Protein AF-A0A3D6DFQ7-F1 (afdb_monomer_lite)

pLDDT: mean 91.02, std 12.7, range [39.0, 98.69]

Structure (mmCIF, N/CA/C/O backbone):
data_AF-A0A3D6DFQ7-F1
#
_entry.id   AF-A0A3D6DFQ7-F1
#
loop_
_atom_site.group_PDB
_atom_site.id
_atom_site.type_symbol
_atom_site.label_atom_id
_atom_site.label_alt_id
_atom_site.label_comp_id
_atom_site.label_asym_id
_atom_site.label_entity_id
_atom_site.label_seq_id
_atom_site.pdbx_PDB_ins_code
_atom_site.Cartn_x
_atom_site.Cartn_y
_atom_site.Cartn_z
_atom_site.occupancy
_atom_site.B_iso_or_equiv
_atom_site.auth_seq_id
_atom_site.auth_comp_id
_atom_site.auth_asym_id
_atom_site.auth_atom_id
_atom_site.pdbx_PDB_model_num
ATOM 1 N N . MET A 1 1 ? 18.959 9.834 9.303 1.00 39.00 1 MET A N 1
ATOM 2 C CA . MET A 1 1 ? 19.057 8.669 8.407 1.00 39.00 1 MET A CA 1
ATOM 3 C C . MET A 1 1 ? 17.704 8.611 7.756 1.00 39.00 1 MET A C 1
ATOM 5 O O . MET A 1 1 ? 16.744 8.328 8.457 1.00 39.00 1 MET A O 1
ATOM 9 N N . ASP A 1 2 ? 17.632 9.107 6.528 1.00 42.81 2 ASP A N 1
ATOM 10 C CA . ASP A 1 2 ? 16.373 9.367 5.839 1.00 42.81 2 ASP A CA 1
ATOM 11 C C . ASP A 1 2 ? 15.596 8.058 5.672 1.00 42.81 2 ASP A C 1
ATOM 13 O O . ASP A 1 2 ? 16.162 7.047 5.250 1.00 42.81 2 ASP A O 1
ATOM 17 N N . GLY A 1 3 ? 14.329 8.071 6.088 1.00 53.75 3 GLY A N 1
ATOM 18 C CA . GLY A 1 3 ? 13.369 7.014 5.799 1.00 53.75 3 GLY A CA 1
ATOM 19 C C . GLY A 1 3 ? 13.053 7.072 4.312 1.00 53.75 3 GLY A C 1
ATOM 20 O O . GLY A 1 3 ? 12.885 8.145 3.738 1.00 53.75 3 GLY A O 1
ATOM 21 N N . THR A 1 4 ? 13.098 5.927 3.652 1.00 67.69 4 THR A N 1
ATOM 22 C CA . THR A 1 4 ? 13.193 5.858 2.193 1.00 67.69 4 THR A CA 1
ATOM 23 C C . THR A 1 4 ? 12.044 5.033 1.651 1.00 67.69 4 THR A C 1
ATOM 25 O O . THR A 1 4 ? 11.630 4.044 2.255 1.00 67.69 4 THR A O 1
ATOM 28 N N . ALA A 1 5 ? 11.469 5.477 0.537 1.00 81.19 5 ALA A N 1
ATOM 29 C CA . ALA A 1 5 ? 10.261 4.866 0.006 1.00 81.19 5 ALA A CA 1
ATOM 30 C C . ALA A 1 5 ? 10.536 3.438 -0.487 1.00 81.19 5 ALA A C 1
ATOM 32 O O . ALA A 1 5 ? 11.499 3.192 -1.216 1.00 81.19 5 ALA A O 1
ATOM 33 N N . GLN A 1 6 ? 9.658 2.504 -0.136 1.00 90.25 6 GLN A N 1
ATOM 34 C CA . GLN A 1 6 ? 9.652 1.159 -0.692 1.00 90.25 6 GLN A CA 1
ATOM 35 C C . GLN A 1 6 ? 9.076 1.197 -2.109 1.00 90.25 6 GLN A C 1
ATOM 37 O O . GLN A 1 6 ? 7.997 1.758 -2.322 1.00 90.25 6 GLN A O 1
ATOM 42 N N . LYS A 1 7 ? 9.760 0.590 -3.086 1.00 92.31 7 LYS A N 1
ATOM 43 C CA . LYS A 1 7 ? 9.254 0.500 -4.463 1.00 92.31 7 LYS A CA 1
ATOM 44 C C . LYS A 1 7 ? 8.242 -0.635 -4.563 1.00 92.31 7 LYS A C 1
ATOM 46 O O . LYS A 1 7 ? 8.588 -1.805 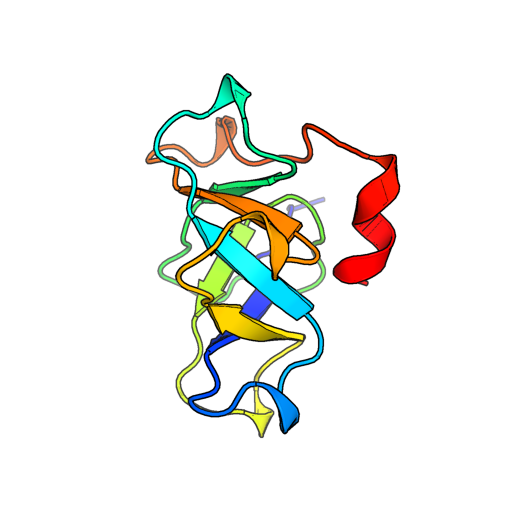-4.407 1.00 9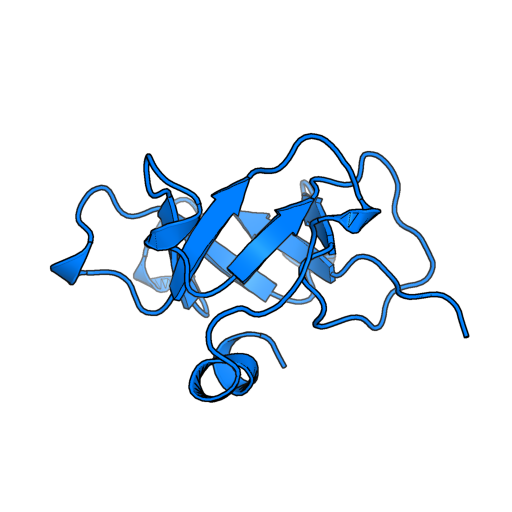2.31 7 LYS A O 1
ATOM 51 N N . ILE A 1 8 ? 6.996 -0.290 -4.849 1.00 94.75 8 ILE A N 1
ATOM 52 C CA . ILE A 1 8 ? 5.869 -1.217 -4.903 1.00 94.75 8 ILE A CA 1
ATOM 53 C C . ILE A 1 8 ? 5.408 -1.388 -6.345 1.00 94.75 8 ILE A C 1
ATOM 55 O O . ILE A 1 8 ? 5.206 -0.408 -7.058 1.00 94.75 8 ILE A O 1
ATOM 59 N N . PHE A 1 9 ? 5.195 -2.628 -6.770 1.00 96.81 9 PHE A N 1
ATOM 60 C CA . PHE A 1 9 ? 4.525 -2.929 -8.032 1.00 96.81 9 PHE A CA 1
ATOM 61 C C . PHE A 1 9 ? 3.190 -3.618 -7.764 1.00 96.81 9 PHE A C 1
ATOM 63 O O . PHE A 1 9 ? 3.133 -4.625 -7.057 1.00 96.81 9 PHE A O 1
ATOM 70 N N . SER A 1 10 ? 2.113 -3.069 -8.325 1.00 97.81 10 SER A N 1
ATOM 71 C CA . SER A 1 10 ? 0.789 -3.686 -8.257 1.00 97.81 10 SER A CA 1
ATOM 72 C C . SER A 1 10 ? 0.662 -4.704 -9.381 1.00 97.81 10 SER A C 1
ATOM 74 O O . SER A 1 10 ? 0.664 -4.334 -10.552 1.00 97.81 10 SER A O 1
ATOM 76 N N . VAL A 1 11 ? 0.544 -5.983 -9.035 1.00 98.00 11 VAL A N 1
ATOM 77 C CA . VAL A 1 11 ? 0.288 -7.039 -10.024 1.00 98.00 11 VAL A CA 1
ATOM 78 C C . VAL A 1 11 ? -1.210 -7.165 -10.301 1.00 98.00 11 VAL A C 1
ATOM 80 O O . VAL A 1 11 ? -2.037 -6.848 -9.452 1.00 98.00 11 VAL A O 1
ATOM 83 N N . GLU A 1 12 ? -1.564 -7.677 -11.478 1.00 96.12 12 GLU A N 1
ATOM 84 C CA . GLU A 1 12 ? -2.963 -7.928 -11.869 1.00 96.12 12 GLU A CA 1
ATOM 85 C C . GLU A 1 12 ? -3.483 -9.307 -11.430 1.00 96.12 12 GLU A C 1
ATOM 87 O O . GLU A 1 12 ? -4.683 -9.562 -11.467 1.00 96.12 12 GLU A O 1
ATOM 92 N N . TYR A 1 13 ? -2.590 -10.214 -11.022 1.00 95.69 13 TYR A N 1
ATOM 93 C CA . TYR A 1 13 ? -2.930 -11.594 -10.673 1.00 95.69 13 TYR A CA 1
ATOM 94 C C . TYR A 1 13 ? -2.411 -11.937 -9.278 1.00 95.69 13 TYR A C 1
ATOM 96 O O . TYR A 1 13 ? -1.206 -11.848 -9.037 1.00 95.69 13 TYR A O 1
ATOM 104 N N . GLU A 1 14 ? -3.302 -12.407 -8.398 1.00 94.94 14 GLU A N 1
ATOM 105 C CA . GLU A 1 14 ? -2.990 -12.790 -7.008 1.00 94.94 14 GLU A CA 1
ATOM 106 C C . GLU A 1 14 ? -1.780 -13.733 -6.920 1.00 94.94 14 GLU A C 1
ATOM 108 O O . GLU A 1 14 ? -0.897 -13.542 -6.092 1.00 94.94 14 GLU A O 1
ATOM 113 N N . SER A 1 15 ? -1.675 -14.701 -7.835 1.00 96.19 15 SER A N 1
ATOM 114 C CA . SER A 1 15 ? -0.593 -15.693 -7.852 1.00 96.19 15 SER A CA 1
ATOM 115 C C . SER A 1 15 ? 0.804 -15.118 -8.120 1.00 96.19 15 SER A C 1
ATOM 117 O O . SER A 1 15 ? 1.782 -15.860 -8.055 1.00 96.19 15 SER A O 1
ATOM 119 N N . ARG A 1 16 ? 0.913 -13.841 -8.510 1.00 96.31 16 ARG A N 1
ATOM 120 C CA . ARG A 1 16 ? 2.187 -13.154 -8.788 1.00 96.31 16 ARG A CA 1
ATOM 121 C C . ARG A 1 16 ? 2.622 -12.216 -7.663 1.00 96.31 16 ARG A C 1
ATOM 123 O O . ARG A 1 16 ? 3.712 -11.647 -7.768 1.00 96.31 16 ARG A O 1
ATOM 130 N N . ALA A 1 17 ? 1.778 -12.028 -6.651 1.00 97.50 17 ALA A N 1
ATOM 131 C CA . ALA A 1 17 ? 2.041 -11.137 -5.533 1.00 97.50 17 ALA A CA 1
ATOM 132 C C . ALA A 1 17 ? 2.837 -11.826 -4.429 1.00 97.50 17 ALA A C 1
ATOM 134 O O . ALA A 1 17 ? 2.670 -13.017 -4.176 1.00 97.50 17 ALA A O 1
ATOM 135 N N . ASP A 1 18 ? 3.651 -11.030 -3.743 1.00 97.62 18 ASP A N 1
ATOM 136 C CA . ASP A 1 18 ? 4.318 -11.430 -2.508 1.00 97.62 18 ASP A CA 1
ATOM 137 C C . ASP A 1 18 ? 3.391 -11.207 -1.301 1.00 97.62 18 ASP A C 1
ATOM 139 O O . ASP A 1 18 ? 3.450 -11.952 -0.326 1.00 97.62 18 ASP A O 1
ATOM 143 N N . VAL A 1 19 ? 2.533 -10.177 -1.366 1.00 98.06 19 VAL A N 1
ATOM 144 C CA . VAL A 1 19 ? 1.619 -9.774 -0.285 1.00 98.06 19 VAL A CA 1
ATOM 145 C C . VAL A 1 19 ? 0.260 -9.369 -0.850 1.00 98.06 19 VAL A C 1
ATOM 147 O O . VAL A 1 19 ? 0.172 -8.592 -1.807 1.00 98.06 19 VAL A O 1
ATOM 150 N N . LYS A 1 20 ? -0.820 -9.833 -0.219 1.00 98.56 20 LYS A N 1
ATOM 151 C CA . LYS A 1 20 ? -2.186 -9.406 -0.538 1.00 98.56 20 LYS A CA 1
ATOM 152 C C . LYS A 1 20 ? -2.623 -8.282 0.378 1.00 98.56 20 LYS A C 1
ATOM 154 O O . LYS A 1 20 ? -2.575 -8.404 1.604 1.00 98.56 20 LYS A O 1
ATOM 159 N N . VAL A 1 21 ? -3.068 -7.194 -0.231 1.00 98.62 21 VAL A N 1
ATOM 160 C CA . VAL A 1 21 ? -3.326 -5.929 0.445 1.00 98.62 21 VAL A CA 1
ATOM 161 C C . VAL A 1 21 ? -4.805 -5.586 0.352 1.00 98.62 21 VAL A C 1
ATOM 163 O O . VAL A 1 21 ? -5.375 -5.572 -0.733 1.00 98.62 21 VAL A O 1
ATOM 166 N N . PHE A 1 22 ? -5.428 -5.275 1.483 1.00 98.69 22 PHE A N 1
ATOM 167 C CA . PHE A 1 22 ? -6.778 -4.712 1.520 1.00 98.69 22 PHE A CA 1
ATOM 168 C C . PHE A 1 22 ? -6.719 -3.263 1.993 1.00 98.69 22 PHE A C 1
ATOM 170 O O . PHE A 1 22 ? -6.103 -2.969 3.021 1.00 98.69 22 PHE A O 1
ATOM 177 N N . VAL A 1 23 ? -7.355 -2.363 1.243 1.00 98.56 23 VAL A N 1
ATOM 178 C CA . VAL A 1 23 ? -7.460 -0.948 1.611 1.00 98.56 23 VAL A CA 1
ATOM 179 C C . VAL A 1 23 ? -8.667 -0.785 2.525 1.00 98.56 23 VAL A C 1
ATOM 181 O O . VAL A 1 23 ? -9.791 -1.064 2.123 1.00 98.56 23 VAL A O 1
ATOM 184 N N . VAL A 1 24 ? -8.435 -0.371 3.769 1.00 98.38 24 VAL A N 1
ATOM 185 C CA . VAL A 1 24 ? -9.518 -0.133 4.734 1.00 98.38 24 VAL A CA 1
ATOM 186 C C . VAL A 1 24 ? -10.059 1.291 4.610 1.00 98.38 24 VAL A C 1
ATOM 188 O O . VAL A 1 24 ? -9.321 2.207 4.265 1.00 98.38 24 VAL A O 1
ATOM 191 N N . ASP A 1 25 ? -11.320 1.498 4.992 1.00 97.31 25 ASP A N 1
ATOM 192 C CA . ASP A 1 25 ? -11.956 2.830 4.974 1.00 97.31 25 ASP A CA 1
ATOM 193 C C . ASP A 1 25 ? -11.565 3.721 6.165 1.00 97.31 25 ASP A C 1
ATOM 195 O O . ASP A 1 25 ? -11.816 4.924 6.166 1.00 97.31 25 ASP A O 1
ATOM 199 N N . TYR A 1 26 ? -10.977 3.136 7.214 1.00 96.62 26 TYR A N 1
ATOM 200 C CA . TYR A 1 26 ? -10.654 3.835 8.458 1.00 96.62 26 TYR A CA 1
ATOM 201 C C . TYR A 1 26 ? -9.244 3.503 8.935 1.00 96.62 26 TYR A C 1
ATOM 203 O O . TYR A 1 26 ? -8.909 2.336 9.145 1.00 96.62 26 TYR A O 1
ATOM 211 N N . GLU A 1 27 ? -8.462 4.538 9.233 1.00 96.19 27 GLU A N 1
ATOM 212 C CA . GLU A 1 27 ? -7.093 4.445 9.755 1.00 96.19 27 GLU A CA 1
ATOM 213 C C . GLU A 1 27 ? -6.951 3.504 10.963 1.00 96.19 27 GLU A C 1
ATOM 215 O O . GLU A 1 27 ? -5.983 2.754 11.078 1.00 96.19 27 GLU A O 1
ATOM 220 N N . SER A 1 28 ? -7.939 3.498 11.862 1.00 96.38 28 SER A N 1
ATOM 221 C CA . SER A 1 28 ? -7.938 2.660 13.066 1.00 96.38 28 SER A CA 1
ATOM 222 C C . SER A 1 28 ? -7.959 1.155 12.777 1.00 96.38 28 SER A C 1
ATOM 224 O O . SER A 1 28 ? -7.594 0.374 13.655 1.00 96.38 28 SER A O 1
ATOM 226 N N . ARG A 1 29 ? -8.364 0.744 11.567 1.00 97.50 29 ARG A N 1
ATOM 227 C CA . ARG A 1 29 ? -8.451 -0.660 11.131 1.00 97.50 29 ARG A CA 1
ATOM 228 C C . ARG A 1 29 ? -7.210 -1.149 10.383 1.00 97.50 29 ARG A C 1
ATOM 230 O O . ARG A 1 29 ? -7.139 -2.342 10.076 1.00 97.50 29 ARG A O 1
ATOM 237 N N . ALA A 1 30 ? -6.274 -0.254 10.075 1.00 98.12 30 ALA A N 1
ATOM 238 C CA . ALA A 1 30 ? -5.086 -0.566 9.296 1.00 98.12 30 ALA A CA 1
ATOM 239 C C . ALA A 1 30 ? -3.999 -1.243 10.140 1.00 98.12 30 ALA A C 1
ATOM 241 O O . ALA A 1 30 ? -3.816 -0.934 11.319 1.00 98.12 30 ALA A O 1
ATOM 242 N N . ASP A 1 31 ? -3.241 -2.129 9.500 1.00 98.56 31 ASP A N 1
ATOM 243 C CA . ASP A 1 31 ? -1.975 -2.652 10.013 1.00 98.56 31 ASP A CA 1
ATOM 244 C C . ASP A 1 31 ? -0.818 -1.682 9.700 1.00 98.56 31 ASP A C 1
ATOM 246 O O . ASP A 1 31 ? 0.097 -1.524 1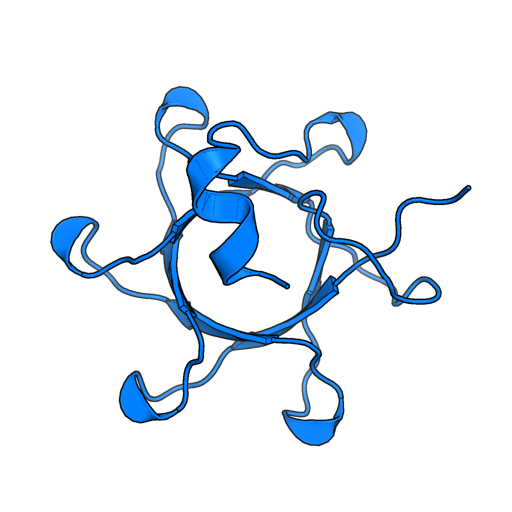0.514 1.00 98.56 31 ASP A O 1
ATOM 250 N N . LEU A 1 32 ? -0.884 -1.003 8.550 1.00 98.19 32 LEU A N 1
ATOM 251 C CA . LEU A 1 32 ? 0.105 -0.045 8.052 1.00 98.19 32 LEU A CA 1
ATOM 252 C C . LEU A 1 32 ? -0.585 1.210 7.503 1.00 98.19 32 LEU A C 1
ATOM 254 O O . LEU A 1 32 ? -1.515 1.118 6.700 1.00 98.19 32 LEU A O 1
ATOM 258 N N . LEU A 1 33 ? -0.116 2.382 7.921 1.00 98.00 33 LEU A N 1
ATOM 259 C CA . LEU A 1 33 ? -0.477 3.656 7.307 1.00 98.00 33 LEU A CA 1
ATOM 260 C C . LEU A 1 33 ? 0.512 3.955 6.196 1.00 98.00 33 LEU A C 1
ATOM 262 O O . LEU A 1 33 ? 1.720 3.957 6.435 1.00 98.00 33 LEU A O 1
ATOM 266 N N . VAL A 1 34 ? -0.017 4.158 4.994 1.00 96.69 34 VAL A N 1
ATOM 267 C CA . VAL A 1 34 ? 0.780 4.290 3.782 1.00 96.69 34 VAL A CA 1
ATOM 268 C C . VAL A 1 34 ? 0.721 5.720 3.276 1.00 96.69 34 VAL A C 1
ATOM 270 O O . VAL A 1 34 ? -0.343 6.198 2.891 1.00 96.69 34 VAL A O 1
ATOM 273 N N . PHE A 1 35 ? 1.863 6.391 3.232 1.00 94.50 35 PHE A N 1
ATOM 274 C CA . PHE A 1 35 ? 2.023 7.612 2.457 1.00 94.50 35 PHE A CA 1
ATOM 275 C C . PHE A 1 35 ? 2.511 7.244 1.053 1.00 94.50 35 PHE A C 1
ATOM 277 O O . PHE A 1 35 ? 3.459 6.468 0.898 1.00 94.50 35 PHE A O 1
ATOM 284 N N . LYS A 1 36 ? 1.819 7.747 0.026 1.00 93.81 36 LYS A N 1
ATOM 285 C CA . LYS A 1 36 ? 2.186 7.500 -1.370 1.00 93.81 36 LYS A CA 1
ATOM 286 C C . LYS A 1 36 ? 3.182 8.565 -1.817 1.00 93.81 36 LYS A C 1
ATOM 288 O O . LYS A 1 36 ? 2.832 9.733 -1.909 1.00 93.81 36 LYS A O 1
ATOM 293 N N . GLU A 1 37 ? 4.391 8.125 -2.124 1.00 89.62 37 GLU A N 1
ATOM 294 C CA . GLU A 1 37 ? 5.495 8.979 -2.548 1.00 89.62 37 GLU A CA 1
ATOM 295 C C . GLU A 1 37 ? 5.494 9.151 -4.066 1.00 89.62 37 GLU A C 1
ATOM 297 O O . GLU A 1 37 ? 5.459 8.170 -4.820 1.00 89.62 37 GLU A O 1
ATOM 302 N N . ASP A 1 38 ? 5.603 10.395 -4.524 1.00 84.81 38 ASP A N 1
ATOM 303 C CA . ASP A 1 38 ? 5.643 10.714 -5.954 1.00 84.81 38 ASP A CA 1
ATOM 304 C C . ASP A 1 38 ? 7.018 10.442 -6.583 1.00 84.81 38 ASP A C 1
ATOM 306 O O . ASP A 1 38 ? 7.115 10.190 -7.784 1.00 84.81 38 ASP A O 1
ATOM 310 N N . TYR A 1 39 ? 8.087 10.439 -5.781 1.00 79.88 39 TYR A N 1
ATOM 311 C CA . TYR A 1 39 ? 9.462 10.291 -6.259 1.00 79.88 39 TYR A CA 1
ATOM 312 C C . TYR A 1 39 ? 10.205 9.173 -5.523 1.00 79.88 39 TYR A C 1
ATOM 314 O O . TYR A 1 39 ? 10.060 8.991 -4.317 1.00 79.88 39 TYR A O 1
ATOM 322 N N . VAL A 1 40 ? 11.058 8.447 -6.252 1.00 67.56 40 VAL A N 1
ATOM 323 C CA . VAL A 1 40 ? 11.986 7.475 -5.658 1.00 67.56 40 VAL A CA 1
ATOM 324 C C . VAL A 1 40 ? 13.064 8.236 -4.878 1.00 67.56 40 VAL A C 1
ATOM 326 O O . VAL A 1 40 ? 13.989 8.781 -5.481 1.00 67.56 40 VAL A O 1
ATOM 329 N N . SER A 1 41 ? 12.990 8.260 -3.547 1.00 61.41 41 SER A N 1
ATOM 330 C CA . SER A 1 41 ? 14.166 8.535 -2.707 1.00 61.41 41 SER A CA 1
ATOM 331 C C . SER A 1 41 ? 15.010 7.255 -2.576 1.00 61.41 41 SER A C 1
ATOM 333 O O . SER A 1 41 ? 14.503 6.155 -2.800 1.00 61.41 41 SER A O 1
ATOM 335 N N . GLN A 1 42 ? 16.321 7.365 -2.318 1.00 53.94 42 GLN A N 1
ATOM 336 C CA . GLN A 1 42 ? 17.237 6.209 -2.322 1.00 53.94 42 GLN A CA 1
ATOM 337 C C . GLN A 1 42 ? 16.775 5.107 -1.356 1.00 53.94 42 GLN A C 1
ATOM 339 O O . GLN A 1 42 ? 16.905 5.257 -0.157 1.00 53.94 42 GLN A O 1
ATOM 344 N N . ALA A 1 43 ? 16.251 4.007 -1.897 1.00 49.00 43 ALA A N 1
ATOM 345 C CA . ALA A 1 43 ? 15.413 3.035 -1.201 1.00 49.00 43 ALA A CA 1
ATOM 346 C C . ALA A 1 43 ? 16.150 2.115 -0.208 1.00 49.00 43 ALA A C 1
ATOM 348 O O . ALA A 1 43 ? 17.125 1.456 -0.565 1.00 49.00 43 ALA A O 1
ATOM 349 N N . ASN A 1 44 ? 15.619 2.061 1.015 1.00 56.47 44 ASN A N 1
ATOM 350 C CA . ASN A 1 44 ? 15.621 0.988 2.012 1.00 56.47 44 ASN A CA 1
ATOM 351 C C . ASN A 1 44 ? 14.712 1.401 3.188 1.00 56.47 44 ASN A C 1
ATOM 353 O O . ASN A 1 44 ? 15.188 1.860 4.230 1.00 56.47 44 ASN A O 1
ATOM 357 N N . GLY A 1 45 ? 13.396 1.259 3.022 1.00 73.06 45 GLY A N 1
ATOM 358 C CA . GLY A 1 45 ? 12.446 1.547 4.092 1.00 73.06 45 GLY A CA 1
ATOM 359 C C . GLY A 1 45 ? 11.292 0.560 4.147 1.00 73.06 45 GLY A C 1
ATOM 360 O O . GLY A 1 45 ? 10.759 0.127 3.132 1.00 73.06 45 GLY A O 1
ATOM 361 N N . ASN A 1 46 ? 10.921 0.217 5.380 1.00 86.81 46 ASN A N 1
ATOM 362 C CA . ASN A 1 46 ? 9.760 -0.586 5.754 1.00 86.81 46 ASN A CA 1
ATOM 363 C C . ASN A 1 46 ? 8.974 0.198 6.820 1.00 86.81 46 ASN A C 1
ATOM 365 O O . ASN A 1 46 ? 8.759 -0.263 7.940 1.00 86.81 46 ASN A O 1
ATOM 369 N N . GLU A 1 47 ? 8.627 1.444 6.493 1.00 90.06 47 GLU A N 1
ATOM 370 C CA . GLU A 1 47 ? 8.015 2.405 7.426 1.00 90.06 47 GLU A CA 1
ATOM 371 C C . GLU A 1 47 ? 6.697 2.993 6.901 1.00 90.06 47 GLU A C 1
ATOM 373 O O . GLU A 1 47 ? 6.139 3.898 7.503 1.00 90.06 47 GLU A O 1
ATOM 378 N N . GLY A 1 48 ? 6.150 2.445 5.810 1.00 91.88 48 GLY A N 1
ATOM 379 C CA . GLY A 1 48 ? 4.871 2.899 5.248 1.00 91.88 48 GLY A CA 1
ATOM 380 C C . GLY A 1 48 ? 4.983 3.987 4.184 1.00 91.88 48 GLY A C 1
ATOM 381 O O . GLY A 1 48 ? 3.980 4.590 3.834 1.00 91.88 48 GLY A O 1
ATOM 382 N N . HIS A 1 49 ? 6.166 4.221 3.626 1.00 92.69 49 HIS A N 1
ATOM 383 C CA . HIS A 1 49 ? 6.342 5.098 2.468 1.00 92.69 49 HIS A CA 1
ATOM 384 C C . HIS A 1 49 ? 6.388 4.240 1.215 1.00 92.69 49 HIS A C 1
ATOM 386 O O . HIS A 1 49 ? 7.302 3.426 1.071 1.00 92.69 49 HIS A O 1
ATOM 392 N N . TRP A 1 50 ? 5.398 4.366 0.336 1.00 93.75 50 TRP A N 1
ATOM 393 C CA . TRP A 1 50 ? 5.288 3.535 -0.863 1.00 93.75 50 TRP A CA 1
ATOM 394 C C . TRP A 1 50 ? 5.408 4.382 -2.119 1.00 93.75 50 TRP A C 1
ATOM 396 O O . TRP A 1 50 ? 4.596 5.274 -2.358 1.00 93.75 50 TRP A O 1
ATOM 406 N N . HIS A 1 51 ? 6.373 4.035 -2.962 1.00 92.88 51 HIS A N 1
ATOM 407 C CA . HIS A 1 51 ? 6.502 4.575 -4.305 1.00 92.88 51 HIS A CA 1
ATOM 408 C C . HIS A 1 51 ? 6.088 3.512 -5.325 1.00 92.88 51 HIS A C 1
ATOM 410 O O . HIS A 1 51 ? 6.720 2.460 -5.432 1.00 92.88 51 HIS A O 1
ATOM 416 N N . PHE A 1 52 ? 5.022 3.770 -6.080 1.00 94.12 52 PHE A N 1
ATOM 417 C CA . PHE A 1 52 ? 4.522 2.812 -7.064 1.00 94.12 52 PHE A CA 1
ATOM 418 C C . PHE A 1 52 ? 5.311 2.910 -8.366 1.00 94.12 52 PHE A C 1
ATOM 420 O O . PHE A 1 52 ? 5.318 3.953 -9.013 1.00 94.12 52 PHE A O 1
ATOM 427 N N . VAL A 1 53 ? 5.950 1.810 -8.761 1.00 93.69 53 VAL A N 1
ATOM 428 C CA . VAL A 1 53 ? 6.711 1.718 -10.011 1.00 93.69 53 VAL A CA 1
ATOM 429 C C . VAL A 1 53 ? 5.886 1.058 -11.112 1.00 93.69 53 VAL A C 1
ATOM 431 O O . VAL A 1 53 ? 5.008 0.245 -10.844 1.00 93.69 53 VAL A O 1
ATOM 434 N N . GLU A 1 54 ? 6.203 1.371 -12.367 1.00 92.81 54 GLU A N 1
ATOM 435 C CA . GLU A 1 54 ? 5.507 0.822 -13.545 1.00 92.81 54 GLU A CA 1
ATOM 436 C C . GLU A 1 54 ? 6.059 -0.530 -14.022 1.00 92.81 54 GLU A C 1
ATOM 438 O O . GLU A 1 54 ? 5.419 -1.217 -14.812 1.00 92.81 54 GLU A O 1
ATOM 443 N N . TYR A 1 55 ? 7.257 -0.918 -13.574 1.00 93.56 55 TYR A N 1
ATOM 444 C CA . TYR A 1 55 ? 7.936 -2.132 -14.032 1.00 93.56 55 TYR A CA 1
ATOM 445 C C . TYR A 1 55 ? 8.256 -3.044 -12.852 1.00 93.56 55 TYR A C 1
ATOM 447 O O . TYR A 1 55 ? 8.959 -2.631 -11.929 1.00 93.56 55 TYR A O 1
ATOM 455 N N . GLU A 1 56 ? 7.818 -4.304 -12.932 1.00 93.31 56 GLU A N 1
ATOM 456 C CA . GLU A 1 56 ? 8.049 -5.336 -11.908 1.00 93.31 56 GLU A CA 1
ATOM 457 C C . GLU A 1 56 ? 9.533 -5.457 -11.528 1.00 93.31 56 GLU A C 1
ATOM 459 O O . GLU A 1 56 ? 9.872 -5.527 -10.352 1.00 93.31 56 GLU A O 1
ATOM 464 N N . SER A 1 57 ? 10.437 -5.383 -12.510 1.00 93.31 57 SER A N 1
ATOM 465 C CA . SER A 1 57 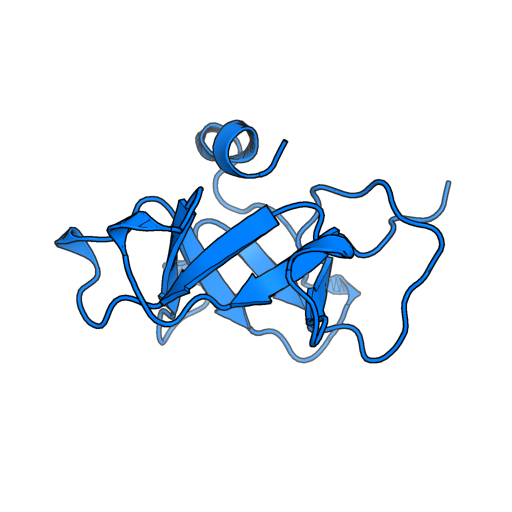? 11.889 -5.491 -12.304 1.00 93.31 57 SER A CA 1
ATOM 466 C C . SER A 1 57 ? 12.506 -4.367 -11.464 1.00 93.31 57 SER A C 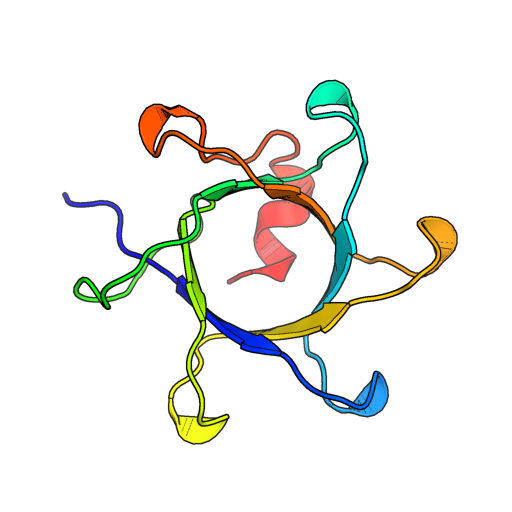1
ATOM 468 O O . SER A 1 57 ? 13.669 -4.466 -11.077 1.00 93.31 57 SER A O 1
ATOM 470 N N . ARG A 1 58 ? 11.762 -3.285 -11.203 1.00 90.81 58 ARG A N 1
ATOM 471 C CA . ARG A 1 58 ? 12.201 -2.149 -10.378 1.00 90.81 58 ARG A CA 1
ATOM 472 C C . ARG A 1 58 ? 11.642 -2.197 -8.958 1.00 90.81 58 ARG A C 1
ATOM 474 O O . ARG A 1 58 ? 12.035 -1.361 -8.142 1.00 90.81 58 ARG A O 1
ATOM 481 N N . ALA A 1 59 ? 10.725 -3.114 -8.670 1.00 92.75 59 ALA A N 1
ATOM 482 C CA . ALA A 1 59 ? 10.036 -3.178 -7.392 1.00 92.75 59 ALA A CA 1
ATOM 483 C C . ALA A 1 59 ? 10.839 -3.936 -6.337 1.00 92.75 59 ALA A C 1
ATOM 485 O O . ALA A 1 59 ? 11.524 -4.907 -6.645 1.00 92.75 59 ALA A O 1
ATOM 486 N N . ASP A 1 60 ? 10.706 -3.493 -5.091 1.00 92.38 60 ASP A N 1
ATOM 487 C CA . ASP A 1 60 ? 11.192 -4.215 -3.916 1.00 92.38 60 ASP A CA 1
ATOM 488 C C . ASP A 1 60 ? 10.132 -5.223 -3.435 1.00 92.38 60 ASP A C 1
ATOM 490 O O . ASP A 1 60 ? 10.471 -6.292 -2.930 1.00 92.38 60 ASP A O 1
ATOM 494 N N . LYS A 1 61 ? 8.840 -4.905 -3.627 1.00 94.38 61 LYS A N 1
ATOM 495 C CA . LYS A 1 61 ? 7.708 -5.802 -3.346 1.00 94.38 61 LYS A CA 1
ATOM 496 C C . LYS A 1 61 ? 6.625 -5.746 -4.409 1.00 94.38 61 LYS A C 1
ATOM 498 O O . LYS A 1 61 ? 6.314 -4.685 -4.958 1.00 94.38 61 LYS A O 1
ATOM 503 N N . LYS A 1 62 ? 5.989 -6.896 -4.622 1.00 97.50 62 LYS A N 1
ATOM 504 C CA . LYS A 1 62 ? 4.812 -7.051 -5.473 1.00 97.50 62 LYS A CA 1
ATOM 505 C C . LYS A 1 62 ? 3.580 -7.254 -4.617 1.00 97.50 62 LYS A C 1
ATOM 507 O O . LYS A 1 62 ? 3.524 -8.187 -3.816 1.00 97.50 62 LYS A O 1
ATOM 512 N N . ILE A 1 63 ? 2.581 -6.407 -4.815 1.00 98.31 63 ILE A N 1
ATOM 513 C CA . ILE A 1 63 ? 1.328 -6.487 -4.072 1.00 98.31 63 ILE A CA 1
ATOM 514 C C . ILE A 1 63 ? 0.156 -6.737 -5.004 1.00 98.31 63 ILE A C 1
ATOM 516 O O . ILE A 1 63 ? 0.156 -6.300 -6.155 1.00 98.31 63 ILE A O 1
ATOM 520 N N . PHE A 1 64 ? -0.858 -7.414 -4.484 1.00 98.56 64 PHE A N 1
ATOM 521 C CA . PHE A 1 64 ? -2.155 -7.542 -5.135 1.00 98.56 64 PHE A CA 1
ATOM 522 C C . PHE A 1 64 ? -3.228 -6.965 -4.222 1.00 98.56 64 PHE A C 1
ATOM 524 O O . PHE A 1 64 ? -3.333 -7.365 -3.059 1.00 98.56 64 PHE A O 1
ATOM 531 N N . PHE A 1 65 ? -4.015 -6.024 -4.739 1.00 98.50 65 PHE A N 1
ATOM 532 C CA . PHE A 1 65 ? -5.145 -5.475 -4.003 1.00 98.50 65 PHE A CA 1
ATOM 533 C C . PHE A 1 65 ? -6.324 -6.442 -4.066 1.00 98.50 65 PHE A C 1
ATOM 535 O O . PHE A 1 65 ? -6.755 -6.832 -5.148 1.00 98.50 65 PHE A O 1
ATOM 542 N N . VAL A 1 66 ? -6.833 -6.838 -2.902 1.00 98.25 66 VAL A N 1
ATOM 543 C CA . VAL A 1 66 ? -8.012 -7.704 -2.786 1.00 98.25 66 VAL A CA 1
ATOM 544 C C . VAL A 1 66 ? -9.244 -6.885 -2.415 1.00 98.25 66 VAL A C 1
ATOM 546 O O . VAL A 1 66 ? -9.137 -5.894 -1.699 1.00 98.25 66 VAL A O 1
ATOM 549 N N . ASP A 1 67 ? -10.422 -7.352 -2.827 1.00 97.06 67 ASP A N 1
ATOM 550 C CA . ASP A 1 67 ? -11.703 -6.687 -2.529 1.00 97.06 67 ASP A CA 1
ATOM 551 C C . ASP A 1 67 ? -12.287 -7.052 -1.153 1.00 97.06 67 ASP A C 1
ATOM 553 O O . ASP A 1 67 ? -13.254 -6.444 -0.699 1.00 97.06 67 ASP A O 1
ATOM 557 N N . TYR A 1 68 ? -11.737 -8.072 -0.486 1.00 96.69 68 TYR A N 1
ATOM 558 C CA . TYR A 1 68 ? -12.272 -8.598 0.772 1.00 96.69 68 TYR A CA 1
ATOM 559 C C . TYR A 1 68 ? -11.185 -8.688 1.841 1.00 96.69 68 TYR A C 1
ATOM 561 O O . TYR A 1 68 ? -10.172 -9.359 1.639 1.00 96.69 68 TYR A O 1
ATOM 569 N N . GLU A 1 69 ? -11.445 -8.102 3.014 1.00 96.50 69 GLU A N 1
ATOM 570 C CA . GLU A 1 69 ? -10.520 -8.100 4.160 1.00 96.50 69 GLU A CA 1
ATOM 571 C C . GLU A 1 69 ? -10.053 -9.512 4.543 1.00 96.50 69 GLU A C 1
ATOM 573 O O . GLU A 1 69 ? -8.878 -9.728 4.822 1.00 96.50 69 GLU A O 1
ATOM 578 N N . SER A 1 70 ? -10.950 -10.500 4.490 1.00 96.88 70 SER A N 1
ATOM 579 C CA . SER A 1 70 ? -10.651 -11.895 4.839 1.00 96.88 70 SER A CA 1
ATOM 580 C C . SER A 1 70 ? -9.633 -12.577 3.920 1.00 96.88 70 SER A C 1
ATOM 582 O O . SER A 1 70 ? -9.141 -13.652 4.258 1.00 96.88 70 SER A O 1
ATOM 584 N N . ARG A 1 71 ? -9.326 -11.987 2.757 1.00 97.06 71 ARG A N 1
ATOM 585 C CA . ARG A 1 71 ? -8.352 -12.510 1.787 1.00 97.06 71 ARG A CA 1
ATOM 586 C C . ARG A 1 71 ? -6.983 -11.842 1.883 1.00 97.06 71 ARG A C 1
ATOM 588 O O . ARG A 1 71 ? -6.075 -12.266 1.167 1.00 97.06 71 ARG A O 1
ATOM 595 N N . ALA A 1 72 ? -6.854 -10.807 2.709 1.00 97.88 72 ALA A N 1
ATOM 596 C CA . ALA A 1 72 ? -5.654 -9.994 2.804 1.00 97.88 72 ALA A CA 1
ATOM 597 C C . ALA A 1 72 ? -4.681 -10.510 3.858 1.00 97.88 72 ALA A C 1
ATOM 599 O O . ALA A 1 72 ? -5.075 -10.915 4.953 1.00 97.88 72 ALA A O 1
ATOM 600 N N . ASP A 1 73 ? -3.397 -10.383 3.550 1.00 98.31 73 ASP A N 1
ATOM 601 C CA . ASP A 1 73 ? -2.320 -10.589 4.511 1.00 98.31 73 ASP A CA 1
ATOM 602 C C . ASP A 1 73 ? -2.086 -9.292 5.306 1.00 98.31 73 ASP A C 1
ATOM 604 O O . ASP A 1 73 ? -1.905 -9.309 6.531 1.00 98.31 73 ASP A O 1
ATOM 608 N N . LEU A 1 74 ? -2.170 -8.145 4.618 1.00 98.44 74 LEU A N 1
ATOM 609 C CA . LEU A 1 74 ? -1.901 -6.813 5.152 1.00 98.44 74 LEU A CA 1
ATOM 610 C C . LEU A 1 74 ? -3.061 -5.843 4.889 1.00 98.44 74 LEU A C 1
ATOM 612 O O . LEU A 1 74 ? -3.556 -5.727 3.769 1.00 98.44 74 LEU A O 1
ATOM 616 N N . LYS A 1 75 ? -3.462 -5.092 5.918 1.00 98.69 75 LYS A N 1
ATOM 617 C CA . LYS A 1 75 ? -4.458 -4.021 5.796 1.00 98.69 75 LYS A CA 1
ATOM 618 C C . LYS A 1 75 ? -3.786 -2.661 5.775 1.00 98.69 75 L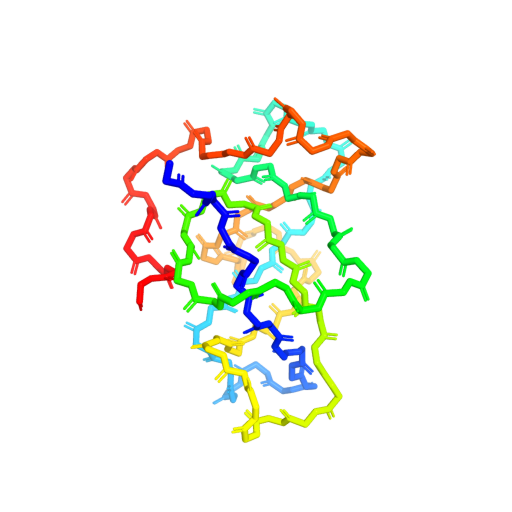YS A C 1
ATOM 620 O O . LYS A 1 75 ? -3.043 -2.336 6.703 1.00 98.69 75 LYS A O 1
ATOM 625 N N . VAL A 1 76 ? -4.083 -1.854 4.766 1.00 98.56 76 VAL A N 1
ATOM 626 C CA . VAL A 1 76 ? -3.471 -0.533 4.592 1.00 98.56 76 VAL A CA 1
ATOM 627 C C . VAL A 1 76 ? -4.511 0.573 4.586 1.00 98.56 76 VAL A C 1
ATOM 629 O O . VAL A 1 76 ? -5.639 0.376 4.142 1.00 98.56 76 VAL A O 1
ATOM 632 N N . PHE A 1 77 ? -4.114 1.750 5.054 1.00 98.62 77 PHE A N 1
ATOM 633 C CA . PHE A 1 77 ? -4.873 2.986 4.888 1.00 98.62 77 PHE A CA 1
ATOM 634 C C . PHE A 1 77 ? -3.945 4.045 4.302 1.00 98.62 77 PHE A C 1
ATOM 636 O O . PHE A 1 77 ? -2.867 4.279 4.853 1.00 98.62 77 PHE A O 1
ATOM 643 N N . PHE A 1 78 ? -4.344 4.664 3.192 1.00 98.12 78 PHE A N 1
ATOM 644 C CA . PHE A 1 78 ? -3.549 5.711 2.561 1.00 98.12 78 PHE A CA 1
ATOM 645 C C . PHE A 1 78 ? -3.752 7.045 3.281 1.00 98.12 78 PHE A C 1
ATOM 647 O O . PHE A 1 78 ? -4.884 7.473 3.497 1.00 98.12 78 PHE A O 1
ATOM 654 N N . VAL A 1 79 ? -2.654 7.693 3.660 1.00 96.69 79 VAL A N 1
ATOM 655 C CA . VAL A 1 79 ? -2.646 8.988 4.349 1.00 96.69 79 VAL A CA 1
ATOM 656 C C . VAL A 1 79 ? -2.106 10.085 3.435 1.00 96.69 79 VAL A C 1
ATOM 658 O O . VAL A 1 79 ? -1.278 9.831 2.566 1.00 96.69 79 VAL A O 1
ATOM 661 N N . GLU A 1 80 ? -2.559 11.317 3.663 1.00 94.25 80 GLU A N 1
ATOM 662 C CA . GLU A 1 80 ? -2.141 12.498 2.888 1.00 94.25 80 GLU A CA 1
ATOM 663 C C . GLU A 1 80 ? -0.821 13.115 3.365 1.00 94.25 80 GLU A C 1
ATOM 665 O O . GLU A 1 80 ? -0.205 13.883 2.635 1.00 94.25 80 GLU A O 1
ATOM 670 N N . TYR A 1 81 ? -0.391 12.811 4.593 1.00 91.75 81 TYR A N 1
ATOM 671 C CA . TYR A 1 81 ? 0.800 13.401 5.198 1.00 91.75 81 TYR A CA 1
ATOM 672 C C . TYR A 1 81 ? 1.810 12.321 5.558 1.00 91.75 81 TYR A C 1
ATOM 674 O O . TYR A 1 81 ? 1.487 11.390 6.298 1.00 91.75 81 TYR A O 1
ATOM 682 N N . GLU A 1 82 ? 3.044 12.515 5.101 1.00 90.06 82 GLU A N 1
ATOM 683 C CA . GLU A 1 82 ? 4.203 11.659 5.364 1.00 90.06 82 GLU A CA 1
ATOM 684 C C . GLU A 1 82 ? 4.376 11.337 6.854 1.00 90.06 82 GLU A C 1
ATOM 686 O O . GLU A 1 82 ? 4.533 10.184 7.237 1.00 90.06 82 GLU A O 1
ATOM 691 N N . SER A 1 83 ? 4.224 12.339 7.725 1.00 90.56 83 SER A N 1
ATOM 692 C CA . SER A 1 83 ? 4.365 12.193 9.182 1.00 90.56 83 SER A CA 1
ATOM 693 C C . SER A 1 83 ? 3.374 11.219 9.830 1.00 90.56 83 SER A C 1
ATOM 695 O O . SER A 1 83 ? 3.518 10.890 11.009 1.00 90.56 83 SER A O 1
ATOM 697 N N . ARG A 1 84 ? 2.347 10.783 9.091 1.00 93.50 84 ARG A N 1
ATOM 698 C CA . ARG A 1 84 ? 1.354 9.800 9.538 1.00 93.50 84 ARG A CA 1
ATOM 699 C C . ARG A 1 84 ? 1.646 8.389 9.037 1.00 93.50 84 ARG A C 1
ATOM 701 O O . ARG A 1 84 ? 0.959 7.467 9.474 1.00 93.50 84 ARG A O 1
ATOM 708 N N . ALA A 1 85 ? 2.602 8.213 8.127 1.00 93.88 85 ALA A N 1
ATOM 709 C CA . ALA A 1 85 ? 3.024 6.897 7.679 1.00 93.88 85 ALA A CA 1
ATOM 710 C C . ALA A 1 85 ? 3.594 6.097 8.854 1.00 93.88 85 ALA A C 1
ATOM 712 O O . ALA A 1 85 ? 4.190 6.647 9.783 1.00 93.88 85 ALA A O 1
ATOM 713 N N . GLY A 1 86 ? 3.369 4.786 8.841 1.00 93.94 86 GLY A N 1
ATOM 714 C CA . GLY A 1 86 ? 3.925 3.927 9.875 1.00 93.94 86 GLY A CA 1
ATOM 715 C C . GLY A 1 86 ? 3.109 2.690 10.194 1.00 93.94 86 GLY A C 1
ATOM 716 O O . GLY A 1 86 ? 1.902 2.586 9.958 1.00 93.94 86 GLY A O 1
ATOM 717 N N . TRP A 1 87 ? 3.798 1.728 10.796 1.00 96.38 87 TRP A N 1
ATOM 718 C CA . TRP A 1 87 ? 3.204 0.483 11.255 1.00 96.38 87 TRP A CA 1
ATOM 719 C C . TRP A 1 87 ? 2.359 0.693 12.505 1.00 96.38 87 TRP A C 1
ATOM 721 O O . TRP A 1 87 ? 2.871 1.048 13.568 1.00 96.38 87 TRP A O 1
ATOM 731 N N . ARG A 1 88 ? 1.072 0.360 12.401 1.00 96.94 88 ARG A N 1
ATOM 732 C CA . ARG A 1 88 ? 0.176 0.205 13.555 1.00 96.94 88 ARG A CA 1
ATOM 733 C C . ARG A 1 88 ? 0.296 -1.192 14.153 1.00 96.94 88 ARG A C 1
ATOM 735 O O . ARG A 1 88 ? 0.225 -1.353 15.368 1.00 96.94 88 ARG A O 1
ATOM 742 N N . ASN A 1 89 ? 0.532 -2.192 13.306 1.00 97.00 89 ASN A N 1
ATOM 743 C CA . ASN A 1 89 ? 0.713 -3.581 13.700 1.00 97.00 89 ASN A CA 1
ATOM 744 C C . ASN A 1 89 ? 2.132 -4.071 13.383 1.00 97.00 89 ASN A C 1
ATOM 746 O O . ASN A 1 89 ? 2.397 -4.641 12.324 1.00 97.00 89 ASN A O 1
ATOM 750 N N . LYS A 1 90 ? 3.053 -3.891 14.336 1.00 94.75 90 LYS A N 1
ATOM 751 C CA . LYS A 1 90 ? 4.465 -4.271 14.164 1.00 94.75 90 LYS A CA 1
ATOM 752 C C . LYS A 1 90 ? 4.679 -5.772 13.940 1.00 94.75 90 LYS A C 1
ATOM 754 O O . LYS A 1 90 ? 5.662 -6.150 13.316 1.00 94.75 90 LYS A O 1
ATOM 759 N N . SER A 1 91 ? 3.755 -6.632 14.385 1.00 96.88 91 SER A N 1
ATOM 760 C CA . SER A 1 91 ? 3.883 -8.086 14.192 1.00 96.88 91 SER A CA 1
ATOM 761 C C . SER A 1 91 ? 3.867 -8.499 12.715 1.00 96.88 91 SER A C 1
ATOM 763 O O . SER A 1 91 ? 4.424 -9.536 12.366 1.00 96.88 91 SER A O 1
ATOM 765 N N . LYS A 1 92 ? 3.292 -7.663 11.839 1.00 96.88 92 LYS A N 1
ATOM 766 C CA . LYS A 1 92 ? 3.178 -7.901 10.394 1.00 96.88 92 LYS A CA 1
ATOM 767 C C . LYS A 1 92 ? 4.266 -7.235 9.547 1.00 96.88 92 LYS A C 1
ATOM 769 O O . LYS A 1 92 ? 4.270 -7.422 8.335 1.00 96.88 92 LYS A O 1
ATOM 774 N N . GLN A 1 93 ? 5.211 -6.516 10.159 1.00 94.94 93 GLN A N 1
ATOM 775 C CA . GLN A 1 93 ? 6.312 -5.844 9.445 1.00 94.94 93 GLN A CA 1
ATOM 776 C C . GLN A 1 93 ? 7.099 -6.777 8.525 1.00 94.94 93 GLN A C 1
ATOM 778 O O . GLN A 1 93 ? 7.533 -6.374 7.448 1.00 94.94 93 GLN A O 1
ATOM 783 N N . HIS A 1 94 ? 7.236 -8.038 8.933 1.00 94.44 94 HIS A N 1
ATOM 784 C CA . HIS A 1 94 ? 7.949 -9.063 8.184 1.00 94.44 94 HIS A CA 1
ATOM 785 C C . HIS A 1 94 ? 7.362 -9.370 6.802 1.00 94.44 94 HIS A C 1
ATOM 787 O O . HIS A 1 94 ? 8.085 -9.884 5.958 1.00 94.44 94 HIS A O 1
ATOM 793 N N . LEU A 1 95 ? 6.096 -9.023 6.545 1.00 95.56 95 LEU A N 1
ATOM 794 C CA . LEU A 1 95 ? 5.488 -9.177 5.221 1.00 95.56 95 LEU A CA 1
ATOM 795 C C . LEU A 1 95 ? 6.151 -8.262 4.173 1.00 95.56 95 LEU A C 1
ATOM 797 O O . LEU A 1 95 ? 6.124 -8.571 2.986 1.00 95.56 95 LEU A O 1
ATOM 801 N N . MET A 1 96 ? 6.768 -7.156 4.604 1.00 93.12 96 MET A N 1
ATOM 802 C CA . MET A 1 96 ? 7.310 -6.115 3.723 1.00 93.12 96 MET A CA 1
ATOM 803 C C . MET A 1 96 ? 8.849 -6.019 3.729 1.00 93.12 96 MET A C 1
ATOM 805 O O . MET A 1 96 ? 9.368 -5.072 3.142 1.00 93.12 96 MET A O 1
ATOM 809 N N . TYR A 1 97 ? 9.573 -6.967 4.348 1.00 86.75 97 TYR A N 1
ATOM 810 C CA . TYR A 1 97 ? 11.046 -7.065 4.265 1.00 86.75 97 TYR A CA 1
ATOM 811 C C . TYR A 1 97 ? 11.530 -7.844 3.042 1.00 86.75 97 TYR A C 1
ATOM 813 O O . TYR A 1 97 ? 10.808 -8.763 2.587 1.00 86.75 97 TYR A O 1
#

Radius of gyration: 12.39 Å; chains: 1; bounding box: 31×29×28 Å

Secondary structure (DSSP, 8-state):
-----EEEEE-SSGGG-SEEEEE-SSGGG-SEEEEE-SS--SS---SSEEEE-S-GGG-SEEEEE-SSGGG-SEEEEEESSGGG-EES-GGGGGGG-

Foldseek 3Di:
DDAFAAEEEEDPDPVPFLFEEEEDPDPVPFQWEAEEDDDGDPDDHLFRYHYYDPDPVPGPGYYYYDPDPVPGLGYYYYDHDPVPTGGPNPVSSVSRD

Sequence (97 aa):
MDGTAQKIFSVEYESRADVKVFVVDYESRADLLVFKEDYVSQANGNEGHWHFVEYESRADKKIFFVDYESRADLKVFFVEYESRAGWRNKSKQHLMY

=== Feature glossary ===
Feature key, reading from the visual/contextual features back to the raw sequence:

Rendered structure images. Six rendered views show the 3D structure from the faces of a cube — i.e. along ±x, ±y, ±z. Rendering representation is drawn randomly per protein from cartoon (secondary-structure ribbons), sticks (backbone bonds), or molecular surface; coloring is either N→C rainbow (blue at the N-terminus through red at the C-terminus) or one color per chain.

Contact-map, Ramachandran, and PAE plots. The contact map is a binary N×N matrix image: pixel (i, j) is dark where Cα_i and Cα_j are within 8 Å and |i−j|>4. Because the |i−j|>4 filter removes local helical contacts, off-diagonal stripes parallel to the main diagonal indicate parallel β-sheets; stripes perpendicular to it indicate antiparallel β-sheets. The Ramachandran plot scatters every residue's (φ, ψ) pair against the sterically allowed regions. The PAE heatmap renders the predicted-aligned-error matrix.

InterPro / GO / CATH / organism. Database cross-references. InterPro integrates a dozen domain/family signature databases into unified entries with residue-range hits. GO terms attach function/process/location labels with evidence codes. CATH codes position the fold in a four-level structural taxonomy. Organism is the NCBI-taxonomy species name.

Nearest PDB structures. The Foldseek neighbor list gives the closest experimentally determined structures in the PDB, ranked by structural alignment. TM-score near 1 means near-identical fold; near 0.3 means only rough topology match. This is how one finds what a novel AlphaFold prediction most resembles in the solved-structure universe.

Predicted aligned error. PAE(i, j) answers: if I align the predicted and true structures on residue i, how far off (in Å) do I expect residue j to be? A block-diagonal PAE matrix with low values on the blocks and high values off-diagonal is the signature of a multi-domain protein with confidently predicted domains but uncertain inter-domain orientation.

Solvent-accessible surface area. Accessible surface area quantifies burial. A residue with SASA near zero is packed into the hydrophobic core; one with SASA >100 Å² sits on the surface. Computed here via the Shrake–Rupley numerical algorithm with a 1.4 Å probe.

B-factor. B-factor (Debye–Waller factor) reflects atomic displacement in the crystal lattice. It is an experimental observable (units Å²), not a prediction; low values mean the atom is pinned down, high values mean it moves or is heterogeneous across the crystal.

pLDDT. For AlphaFold models, the B-factor field carries pLDDT — the model's own estimate of local accuracy on a 0–100 scale. Regions with pLDDT<50 should be treated as essentially unmodeled; they often correspond to intrinsically disordered segments.

Backbone torsions (φ/ψ). φ (phi) and ψ (psi) are the two rotatable backbone dihedrals per residue: φ is the C(i-1)–N–Cα–C torsion, ψ is the N–Cα–C–N(i+1) torsion, both in degrees on (−180°, 180°]. α-helical residues cluster near (−60°, −45°); β-strand residues near (−120°, +130°). A Ramachandran plot is simply a scatter of (φ, ψ) for every residue.

Radius of gyration, Cα contacts, bounding box. Radius of gyration (Rg) is the root-mean-square distance of Cα atoms from their centroid — a single number for overall size and compactness. A globular domain of N residues has Rg ≈ 2.2·N^0.38 Å; an extended or disordered chain has a much larger Rg. The Cα contact count is the number of residue pairs whose Cα atoms are within 8 Å and are more than four positions apart in sequence — a standard proxy for tertiary packing density. The bounding box is the smallest axis-aligned box enclosing all Cα atoms.

Secondary structure (3-state, P-SEA). Three-state secondary structure (P-SEA) collapses the eight DSSP classes into helix (a), strand (b), and coil (c). P-SEA assigns these from Cα geometry alone — distances and angles — without requiring backbone oxygens, so it works on any Cα trace.

Secondary structure (8-state, DSSP). DSSP 8-state secondary structure assigns each residue one of H (α-helix), G (3₁₀-helix), I (π-helix), E (extended β-strand), B (isolated β-bridge), T (hydrogen-bonded turn), S (bend), or '-' (coil). The assignment is computed from backbone hydrogen-bond geometry via the Kabsch–Sander algorithm.

Foldseek 3Di. A 3Di character summarizes, for each residue, the relative orientation of the Cα frame of its nearest spatial neighbor. Because it encodes fold topology rather than chemistry, 3Di alignments detect remote structural similarity that sequence alignment misses.

mmCIF coordinates. The mmCIF block holds the 3D Cartesian coordinates of each backbone atom (N, Cα, C, O) in ångströms. mmCIF is the PDB's canonical archive format — a tagged-loop text representation of the atomic model.

Sequence. Sequence gives the chain of amino acids in standard one-letter code (A=alanine, C=cysteine, …, Y=tyrosine), read N→C. It is the only feature that is directly encoded by the gene; all structural features are derived from the folded form of this sequence.